Protein AF-A0A0Q5UWC5-F1 (afdb_monomer)

Solvent-accessible surface area (backbone atoms only — not comparable to full-atom values): 9222 Å² total; per-residue (Å²): 134,84,80,59,68,70,63,55,57,60,58,56,59,59,64,73,69,72,76,72,78,78,76,79,85,70,91,69,82,80,78,78,78,76,55,67,72,52,51,56,48,48,53,52,21,48,56,29,43,70,66,72,36,18,55,64,15,23,56,46,43,54,56,46,56,75,76,41,80,76,75,87,36,79,57,42,36,71,61,23,39,34,50,34,17,19,52,76,52,67,58,54,78,66,40,46,60,53,53,51,48,32,21,43,56,18,53,44,78,31,49,85,43,96,60,27,66,63,42,48,50,52,44,44,62,73,43,65,68,51,71,69,57,52,51,52,31,29,49,57,23,56,70,70,52,65,59,68,61,53,53,53,54,52,52,54,68,75,76,108

Radius of gyration: 24.1 Å; Cα contacts (8 Å, |Δi|>4): 138; chains: 1; bounding box: 42×87×41 Å

Structure (mmCIF, N/CA/C/O backbone):
data_AF-A0A0Q5UWC5-F1
#
_entry.id   AF-A0A0Q5UWC5-F1
#
loop_
_atom_site.group_PDB
_atom_site.id
_atom_site.type_symbol
_atom_site.label_atom_id
_atom_site.label_alt_id
_atom_site.label_comp_id
_atom_site.label_asym_id
_atom_site.label_entity_id
_atom_site.label_seq_id
_atom_site.pdbx_PDB_ins_code
_atom_site.Cartn_x
_atom_site.Cartn_y
_atom_site.Cartn_z
_atom_site.occupancy
_atom_site.B_iso_or_equiv
_atom_site.auth_seq_id
_atom_site.auth_comp_id
_atom_site.auth_asym_id
_atom_site.auth_atom_id
_atom_site.pdbx_PDB_model_num
ATOM 1 N N . MET A 1 1 ? 17.518 -68.127 -2.848 1.00 50.03 1 MET A N 1
ATOM 2 C CA . MET A 1 1 ? 17.723 -67.249 -1.676 1.00 50.03 1 MET A CA 1
ATOM 3 C C . MET A 1 1 ? 16.449 -66.430 -1.487 1.00 50.03 1 MET A C 1
ATOM 5 O O . MET A 1 1 ? 16.179 -65.569 -2.312 1.00 50.03 1 MET A O 1
ATOM 9 N N . LYS A 1 2 ? 15.581 -66.785 -0.527 1.00 48.50 2 LYS A N 1
ATOM 10 C CA . LYS A 1 2 ? 14.309 -66.071 -0.305 1.00 48.50 2 LYS A CA 1
ATOM 11 C C . LYS A 1 2 ? 14.614 -64.782 0.461 1.00 48.50 2 LYS A C 1
ATOM 13 O O . LYS A 1 2 ? 14.989 -64.855 1.627 1.00 48.50 2 LYS A O 1
ATOM 18 N N . LEU A 1 3 ? 14.514 -63.624 -0.195 1.00 49.94 3 LEU A N 1
ATOM 19 C CA . LEU A 1 3 ? 14.591 -62.340 0.501 1.00 49.94 3 LEU A CA 1
ATOM 20 C C . LEU A 1 3 ? 13.358 -62.206 1.405 1.00 49.94 3 LEU A C 1
ATOM 22 O O . LEU A 1 3 ? 12.228 -62.163 0.923 1.00 49.94 3 LEU A O 1
ATOM 26 N N . ASN A 1 4 ? 13.584 -62.174 2.718 1.00 55.00 4 ASN A N 1
ATOM 27 C CA . ASN A 1 4 ? 12.540 -61.962 3.714 1.00 55.00 4 ASN A CA 1
ATOM 28 C C . ASN A 1 4 ? 11.977 -60.541 3.580 1.00 55.00 4 ASN A C 1
ATOM 30 O O . ASN A 1 4 ? 12.691 -59.563 3.792 1.00 55.00 4 ASN A O 1
ATOM 34 N N . PHE A 1 5 ? 10.684 -60.440 3.273 1.00 57.38 5 PHE A N 1
ATOM 35 C CA . PHE A 1 5 ? 9.954 -59.181 3.080 1.00 57.38 5 PHE A CA 1
ATOM 36 C C . PHE A 1 5 ? 10.033 -58.251 4.309 1.00 57.38 5 PHE A C 1
ATOM 38 O O . PHE A 1 5 ? 10.056 -57.031 4.175 1.00 57.38 5 PHE A O 1
ATOM 45 N N . GLN A 1 6 ? 10.187 -58.824 5.510 1.00 58.28 6 GLN A N 1
ATOM 46 C CA . GLN A 1 6 ? 10.399 -58.074 6.753 1.00 58.28 6 GLN A CA 1
ATOM 47 C C . GLN A 1 6 ? 11.728 -57.297 6.781 1.00 58.28 6 GLN A C 1
ATOM 49 O O . GLN A 1 6 ? 11.779 -56.210 7.350 1.00 58.28 6 GLN A O 1
ATOM 54 N N . ASN A 1 7 ? 12.777 -57.782 6.110 1.00 52.66 7 ASN A N 1
ATOM 55 C CA . ASN A 1 7 ? 14.075 -57.099 6.075 1.00 52.66 7 ASN A CA 1
ATOM 56 C C . ASN A 1 7 ? 14.097 -55.929 5.078 1.00 52.66 7 ASN A C 1
ATOM 58 O O . ASN A 1 7 ? 14.880 -54.998 5.247 1.00 52.66 7 ASN A O 1
ATOM 62 N N . ILE A 1 8 ? 13.219 -55.945 4.067 1.00 57.69 8 ILE A N 1
ATOM 63 C CA . ILE A 1 8 ? 13.078 -54.846 3.099 1.00 57.69 8 ILE A CA 1
ATOM 64 C C . ILE A 1 8 ? 12.377 -53.650 3.760 1.00 57.69 8 ILE A C 1
ATOM 66 O O . ILE A 1 8 ? 12.806 -52.513 3.567 1.00 57.69 8 ILE A O 1
ATOM 70 N N . LEU A 1 9 ? 11.368 -53.910 4.601 1.00 55.53 9 LEU A N 1
ATOM 71 C CA . LEU A 1 9 ? 10.575 -52.872 5.267 1.00 55.53 9 LEU A CA 1
ATOM 72 C C . LEU A 1 9 ? 11.395 -52.066 6.293 1.00 55.53 9 LEU A C 1
ATOM 74 O O . LEU A 1 9 ? 11.276 -50.845 6.369 1.00 55.53 9 LEU A O 1
ATOM 78 N N . VAL A 1 10 ? 12.293 -52.729 7.033 1.00 57.72 10 VAL A N 1
ATOM 79 C CA . VAL A 1 10 ? 13.186 -52.062 8.002 1.00 57.72 10 VAL A CA 1
ATOM 80 C C . VAL A 1 10 ? 14.222 -51.183 7.293 1.00 57.72 10 VAL A C 1
ATOM 82 O O . VAL A 1 10 ? 14.535 -50.093 7.769 1.00 57.72 10 VAL A O 1
ATOM 85 N N . PHE A 1 11 ? 14.699 -51.596 6.115 1.00 54.38 11 PHE A N 1
ATOM 86 C CA . PHE A 1 11 ? 15.643 -50.798 5.328 1.00 54.38 11 PHE A CA 1
ATOM 87 C C . PHE A 1 11 ? 14.993 -49.551 4.711 1.00 54.38 11 PHE A C 1
ATOM 89 O O . PHE A 1 11 ? 15.656 -48.526 4.559 1.00 54.38 11 PHE A O 1
ATOM 96 N N . THR A 1 12 ? 13.689 -49.594 4.406 1.00 55.94 12 THR A N 1
ATOM 97 C CA . THR A 1 12 ? 12.982 -48.432 3.841 1.00 55.94 12 THR A CA 1
ATOM 98 C C . THR A 1 12 ? 12.732 -47.340 4.886 1.00 55.94 12 THR A C 1
ATOM 100 O O . THR A 1 12 ? 12.791 -46.159 4.552 1.00 55.94 12 THR A O 1
ATOM 103 N N . CYS A 1 13 ? 12.538 -47.697 6.161 1.00 55.66 13 CYS A N 1
ATOM 104 C CA . CYS A 1 13 ? 12.340 -46.718 7.236 1.00 55.66 13 CYS A CA 1
ATOM 105 C C . CYS A 1 13 ? 13.605 -45.919 7.595 1.00 55.66 13 CYS A C 1
ATOM 107 O O . CYS A 1 13 ? 13.486 -44.792 8.063 1.00 55.66 13 CYS A O 1
ATOM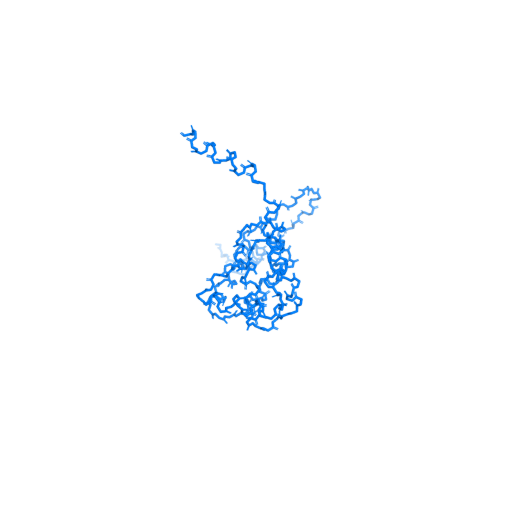 109 N N . ILE A 1 14 ? 14.812 -46.439 7.358 1.00 56.56 14 ILE A N 1
ATOM 110 C CA . ILE A 1 14 ? 16.057 -45.730 7.716 1.00 56.56 14 ILE A CA 1
ATOM 111 C C . ILE A 1 14 ? 16.374 -44.609 6.708 1.00 56.56 14 ILE A C 1
ATOM 113 O O . ILE A 1 14 ? 16.962 -43.591 7.070 1.00 56.56 14 ILE A O 1
ATOM 117 N N . ILE A 1 15 ? 15.914 -44.733 5.459 1.00 56.62 15 ILE A N 1
ATOM 118 C CA . ILE A 1 15 ? 16.201 -43.756 4.396 1.00 56.62 15 ILE A CA 1
ATOM 119 C C . ILE A 1 15 ? 15.346 -42.482 4.543 1.00 56.62 15 ILE A C 1
ATOM 121 O O . ILE A 1 15 ? 15.812 -41.392 4.214 1.00 56.62 15 ILE A O 1
ATOM 125 N N . VAL A 1 16 ? 14.138 -42.568 5.116 1.00 54.53 16 VAL A N 1
ATOM 126 C CA . VAL A 1 16 ? 13.257 -41.394 5.313 1.00 54.53 16 VAL A CA 1
ATOM 127 C C . VAL A 1 16 ? 13.636 -40.502 6.501 1.00 54.53 16 VAL A C 1
ATOM 129 O O . VAL A 1 16 ? 13.234 -39.342 6.525 1.00 54.53 16 VAL A O 1
ATOM 132 N N . PHE A 1 17 ? 14.463 -40.965 7.445 1.00 53.09 17 PHE A N 1
ATOM 133 C CA . PHE A 1 17 ? 14.922 -40.129 8.569 1.00 53.09 17 PHE A CA 1
ATOM 134 C C . PHE A 1 17 ? 16.240 -39.385 8.311 1.00 53.09 17 PHE A C 1
ATOM 136 O O . PHE A 1 17 ? 16.640 -38.555 9.126 1.00 53.09 17 PHE A O 1
ATOM 143 N N . SER A 1 18 ? 16.906 -39.616 7.175 1.00 48.97 18 SER A N 1
ATOM 144 C CA . SER A 1 18 ? 18.234 -39.039 6.920 1.00 48.97 18 SER A CA 1
ATOM 145 C C . SER A 1 18 ? 18.228 -37.692 6.184 1.00 48.97 18 SER A C 1
ATOM 147 O O . SER A 1 18 ? 19.294 -37.196 5.827 1.00 48.97 18 SER A O 1
ATOM 149 N N . CYS A 1 19 ? 17.064 -37.060 5.994 1.00 50.16 19 CYS A N 1
ATOM 150 C CA . CYS A 1 19 ? 16.960 -35.724 5.396 1.00 50.16 19 CYS A CA 1
ATOM 151 C C . CYS A 1 19 ? 16.427 -34.670 6.382 1.00 50.16 19 CYS A C 1
ATOM 153 O O . CYS A 1 19 ? 15.592 -33.839 6.041 1.00 50.16 19 CYS A O 1
ATOM 155 N N . VAL A 1 20 ? 16.929 -34.672 7.620 1.00 54.62 20 VAL A N 1
ATOM 156 C CA . VAL A 1 20 ? 16.903 -33.468 8.463 1.00 54.62 20 VAL A CA 1
ATOM 157 C C . VAL A 1 20 ? 18.223 -32.747 8.226 1.00 54.62 20 VAL A C 1
ATOM 159 O O . VAL A 1 20 ? 19.231 -33.018 8.875 1.00 54.62 20 VAL A O 1
ATOM 162 N N . GLN A 1 21 ? 18.229 -31.864 7.229 1.00 51.44 21 GLN A N 1
ATOM 163 C CA . GLN A 1 21 ? 19.367 -31.005 6.929 1.00 51.44 21 GLN A CA 1
ATOM 164 C C . GLN A 1 21 ? 19.619 -30.104 8.145 1.00 51.44 21 GLN A C 1
ATOM 166 O O . GLN A 1 21 ? 18.885 -29.143 8.391 1.00 51.44 21 GLN A O 1
ATOM 171 N N . LYS A 1 22 ? 20.640 -30.443 8.939 1.00 45.78 22 LYS A N 1
ATOM 172 C CA . LYS A 1 22 ? 21.187 -29.553 9.963 1.00 45.78 22 LYS A CA 1
ATOM 173 C C . LYS A 1 22 ? 21.652 -28.294 9.237 1.00 45.78 22 LYS A C 1
ATOM 175 O O . LYS A 1 22 ? 22.591 -28.342 8.450 1.00 45.78 22 LYS A O 1
ATOM 180 N N . ARG A 1 23 ? 20.939 -27.182 9.431 1.00 45.00 23 ARG A N 1
ATOM 181 C CA . ARG A 1 23 ? 21.415 -25.873 8.985 1.00 45.00 23 ARG A CA 1
ATOM 182 C C . ARG A 1 23 ? 22.550 -25.499 9.915 1.00 45.00 23 ARG A C 1
ATOM 184 O O . ARG A 1 23 ? 22.300 -25.112 11.056 1.00 45.00 23 ARG A O 1
ATOM 191 N N . ASP A 1 24 ? 23.769 -25.663 9.430 1.00 40.03 24 ASP A N 1
ATOM 192 C CA . ASP A 1 24 ? 24.938 -25.110 10.084 1.00 40.03 24 ASP A CA 1
ATOM 193 C C . ASP A 1 24 ? 24.729 -23.600 10.223 1.00 40.03 24 ASP A C 1
ATOM 195 O O . ASP A 1 24 ? 24.639 -22.852 9.246 1.00 40.03 24 ASP A O 1
ATOM 199 N N . LEU A 1 25 ? 24.589 -23.168 11.476 1.00 44.84 25 LEU A N 1
ATOM 200 C CA . LEU A 1 25 ? 24.715 -21.785 11.911 1.00 44.84 25 LEU A CA 1
ATOM 201 C C . LEU A 1 25 ? 26.183 -21.385 11.729 1.00 44.84 25 LEU A C 1
ATOM 203 O O . LEU A 1 25 ? 26.951 -21.302 12.682 1.00 44.84 25 LEU A O 1
ATOM 207 N N . ILE A 1 26 ? 26.579 -21.177 10.475 1.00 43.53 26 ILE A N 1
ATOM 208 C CA . ILE A 1 26 ? 27.817 -20.487 10.137 1.00 43.53 26 ILE A CA 1
ATOM 209 C C . ILE A 1 26 ? 27.524 -18.996 10.285 1.00 43.53 26 ILE A C 1
ATOM 211 O O . ILE A 1 26 ? 26.827 -18.381 9.480 1.00 43.53 26 ILE A O 1
ATOM 215 N N . THR A 1 27 ? 28.052 -18.423 11.354 1.00 56.00 27 THR A N 1
ATOM 216 C CA . THR A 1 27 ? 28.284 -16.993 11.545 1.00 56.00 27 THR A CA 1
ATOM 217 C C . THR A 1 27 ? 29.053 -16.425 10.338 1.00 56.00 27 THR A C 1
ATOM 219 O O . THR A 1 27 ? 30.260 -16.622 10.247 1.00 56.00 27 THR A O 1
ATOM 222 N N . ASN A 1 28 ? 28.372 -15.764 9.383 1.00 44.56 28 ASN A N 1
ATOM 223 C CA . ASN A 1 28 ? 28.986 -15.007 8.271 1.00 44.56 28 ASN A CA 1
ATOM 224 C C . ASN A 1 28 ? 27.987 -14.034 7.568 1.00 44.56 28 ASN A C 1
ATOM 226 O O . ASN A 1 28 ? 26.784 -14.106 7.823 1.00 44.56 28 ASN A O 1
ATOM 230 N N . PRO A 1 29 ? 28.468 -13.051 6.773 1.00 48.59 29 PRO A N 1
ATOM 231 C CA . PRO A 1 29 ? 27.921 -11.696 6.631 1.00 48.59 29 PRO A CA 1
ATOM 232 C C . PRO A 1 29 ? 26.697 -11.619 5.709 1.00 48.59 29 PRO A C 1
ATOM 234 O O . PRO A 1 29 ? 26.647 -12.301 4.697 1.00 48.59 29 PRO A O 1
ATOM 237 N N . LYS A 1 30 ? 25.730 -10.750 6.056 1.00 53.47 30 LYS A N 1
ATOM 238 C CA . LYS A 1 30 ? 24.502 -10.432 5.291 1.00 53.47 30 LYS A CA 1
ATOM 239 C C . LYS A 1 30 ? 23.903 -11.645 4.568 1.00 53.47 30 LYS A C 1
ATOM 241 O O . LYS A 1 30 ? 24.036 -11.787 3.360 1.00 53.47 30 LYS A O 1
ATOM 246 N N . GLN A 1 31 ? 23.198 -12.482 5.323 1.00 57.12 31 GL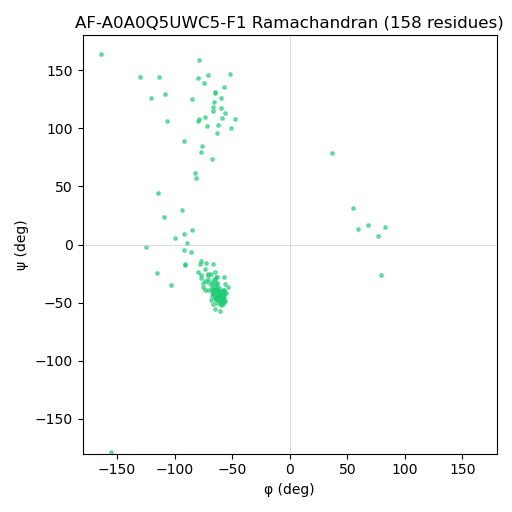N A N 1
ATOM 247 C CA . GLN A 1 31 ? 22.345 -13.534 4.781 1.00 57.12 31 GLN A CA 1
ATOM 248 C C . GLN A 1 31 ? 21.456 -12.959 3.663 1.00 57.12 31 GLN A C 1
ATOM 250 O O . GLN A 1 31 ? 20.549 -12.171 3.937 1.00 57.12 31 GLN A O 1
ATOM 255 N N . GL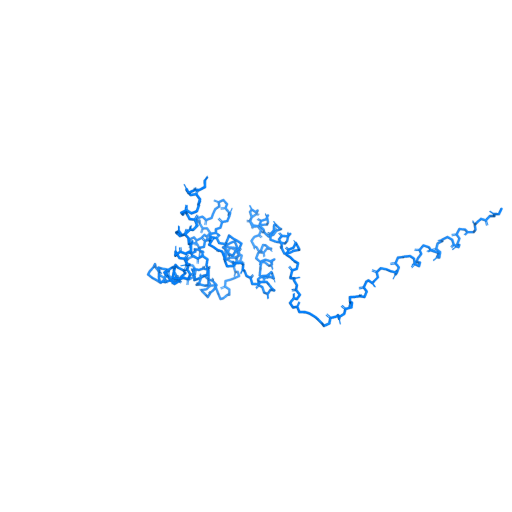U A 1 32 ? 21.745 -13.310 2.408 1.00 64.56 32 GLU A N 1
ATOM 256 C CA . GLU A 1 32 ? 20.913 -12.921 1.272 1.00 64.56 32 GLU A CA 1
ATOM 257 C C . GLU A 1 32 ? 19.509 -13.493 1.494 1.00 64.56 32 GLU A C 1
ATOM 259 O O . GLU A 1 32 ? 19.313 -14.705 1.634 1.00 64.56 32 GLU A O 1
ATOM 264 N N . LEU A 1 33 ? 18.519 -12.608 1.618 1.00 68.19 33 LEU A N 1
ATOM 265 C CA . LEU A 1 33 ? 17.131 -13.014 1.784 1.00 68.19 33 LEU A CA 1
ATOM 266 C C . LEU A 1 33 ? 16.678 -13.718 0.502 1.00 68.19 33 LEU A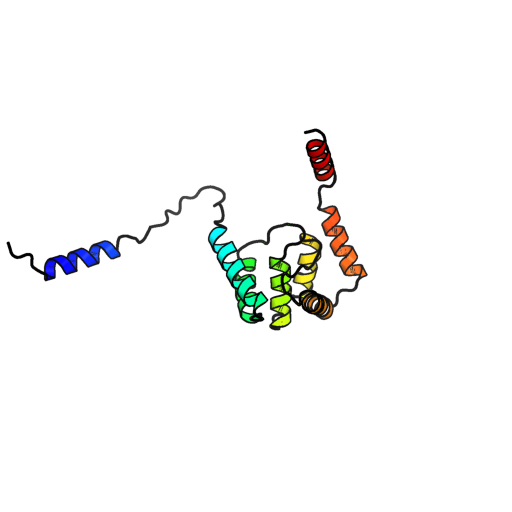 C 1
ATOM 268 O O . LEU A 1 33 ? 16.717 -13.140 -0.579 1.00 68.19 33 LEU A O 1
ATOM 272 N N . ASN A 1 34 ? 16.212 -14.962 0.618 1.00 76.00 34 ASN A N 1
ATOM 273 C CA . ASN A 1 34 ? 15.572 -15.639 -0.503 1.00 76.00 34 ASN A CA 1
ATOM 274 C C . ASN A 1 34 ? 14.173 -15.041 -0.723 1.00 76.00 34 ASN A C 1
ATOM 276 O O . ASN A 1 34 ? 13.265 -15.266 0.082 1.00 76.00 34 ASN A O 1
ATOM 280 N N . TYR A 1 35 ? 14.007 -14.298 -1.819 1.00 82.38 35 TYR A N 1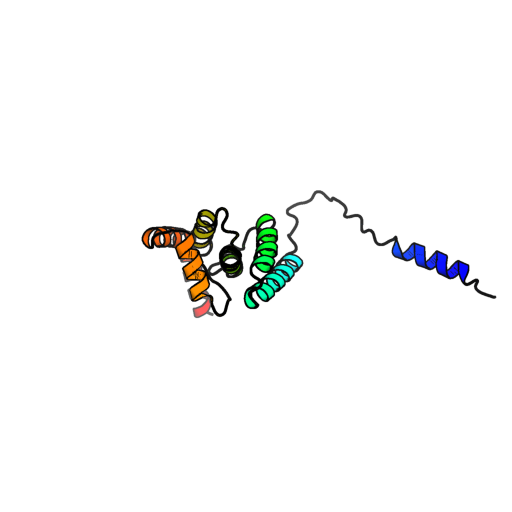
ATOM 281 C CA . TYR A 1 35 ? 12.744 -13.657 -2.192 1.00 82.38 35 TYR A CA 1
ATOM 282 C C . TYR A 1 35 ? 11.794 -14.566 -2.990 1.00 82.38 35 TYR A C 1
ATOM 284 O O . TYR A 1 35 ? 10.644 -14.191 -3.197 1.00 82.38 35 TYR A O 1
ATOM 292 N N . ILE A 1 36 ? 12.197 -15.777 -3.395 1.00 88.06 36 ILE A N 1
ATOM 293 C CA . ILE A 1 36 ? 11.298 -16.694 -4.122 1.00 88.06 36 ILE A CA 1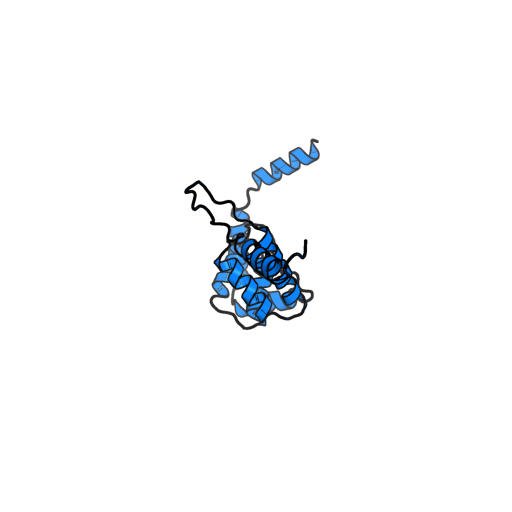
ATOM 294 C C . ILE A 1 36 ? 10.056 -17.036 -3.275 1.00 88.06 36 ILE A C 1
ATOM 296 O O . ILE A 1 36 ? 8.940 -16.825 -3.750 1.00 88.06 36 ILE A O 1
ATOM 300 N N . PRO A 1 37 ? 10.184 -17.476 -2.003 1.00 89.12 37 PRO A N 1
ATOM 301 C CA . PRO A 1 37 ? 9.016 -17.725 -1.158 1.00 89.12 37 PRO A CA 1
ATOM 302 C C . PRO A 1 37 ? 8.195 -16.464 -0.874 1.00 89.12 37 PRO A C 1
ATOM 304 O O . PRO A 1 37 ? 6.994 -16.567 -0.638 1.00 89.12 37 PRO A O 1
ATOM 307 N N . TYR A 1 38 ? 8.835 -15.289 -0.882 1.00 90.69 38 TYR A N 1
ATOM 308 C CA . TYR A 1 38 ? 8.149 -14.008 -0.723 1.00 90.69 38 TYR A CA 1
ATOM 309 C C . TYR A 1 38 ? 7.210 -13.760 -1.904 1.00 90.69 38 TYR A C 1
ATOM 311 O O . TYR A 1 38 ? 6.008 -13.615 -1.698 1.00 90.69 38 TYR A O 1
ATOM 319 N N . TYR A 1 39 ? 7.723 -13.803 -3.136 1.00 93.44 39 TYR A N 1
ATOM 320 C CA . TYR A 1 39 ? 6.908 -13.520 -4.317 1.00 93.44 39 TYR A CA 1
ATOM 321 C C . TYR A 1 39 ? 5.838 -14.581 -4.569 1.00 93.44 39 TYR A C 1
ATOM 323 O O . TYR A 1 39 ? 4.738 -14.233 -4.980 1.00 93.44 39 TYR A O 1
ATOM 331 N N . LEU A 1 40 ? 6.087 -15.851 -4.228 1.00 95.75 40 LEU A N 1
ATOM 332 C CA . LEU A 1 40 ? 5.035 -16.876 -4.260 1.00 95.75 40 LEU A CA 1
ATOM 333 C C . LEU A 1 40 ? 3.847 -16.514 -3.355 1.00 95.75 40 LEU A C 1
ATOM 335 O O . LEU A 1 40 ? 2.697 -16.718 -3.738 1.00 95.75 40 LEU A O 1
ATOM 339 N N . LYS A 1 41 ? 4.110 -15.949 -2.171 1.00 97.19 41 LYS A N 1
ATOM 340 C CA . LYS A 1 41 ? 3.057 -15.493 -1.256 1.00 97.19 41 LYS A CA 1
ATOM 341 C C . LYS A 1 41 ? 2.404 -14.187 -1.693 1.00 97.19 41 LYS A C 1
ATOM 343 O O . LYS A 1 41 ? 1.205 -14.038 -1.482 1.00 97.19 41 LYS A O 1
ATOM 348 N N . VAL A 1 42 ? 3.148 -13.283 -2.328 1.00 96.31 42 VAL A N 1
ATOM 349 C CA . VAL A 1 42 ? 2.565 -12.098 -2.975 1.00 96.31 42 VAL A CA 1
ATOM 350 C C . VAL A 1 42 ? 1.567 -12.522 -4.054 1.00 96.31 42 VAL A C 1
ATOM 352 O O . VAL A 1 42 ? 0.423 -12.090 -3.999 1.00 96.31 42 VAL A O 1
ATOM 355 N N . TYR A 1 43 ? 1.928 -13.448 -4.949 1.00 97.25 43 TYR A N 1
ATOM 356 C CA . TYR A 1 43 ? 1.010 -13.932 -5.990 1.00 97.25 43 TYR A CA 1
ATOM 357 C C . TYR A 1 43 ? -0.244 -14.612 -5.427 1.00 97.25 43 TYR A C 1
ATOM 359 O O . TYR A 1 43 ? -1.340 -14.443 -5.967 1.00 97.25 43 TYR A O 1
ATOM 367 N N . GLU A 1 44 ? -0.106 -15.366 -4.332 1.00 98.25 44 GLU A N 1
ATOM 368 C CA . GLU A 1 44 ? -1.252 -15.926 -3.607 1.00 98.25 44 GLU A CA 1
ATOM 369 C C . GLU A 1 44 ? -2.168 -14.808 -3.087 1.00 98.25 44 GLU A C 1
ATOM 371 O O . GLU A 1 44 ? -3.378 -14.844 -3.313 1.00 98.25 44 GLU A O 1
ATOM 376 N N . ALA A 1 45 ? -1.599 -13.788 -2.437 1.00 98.31 45 ALA A N 1
ATOM 377 C CA . ALA A 1 45 ? -2.354 -12.654 -1.917 1.00 98.31 45 ALA A CA 1
ATOM 378 C C . ALA A 1 45 ? -3.018 -11.816 -3.016 1.00 98.31 45 ALA A C 1
ATOM 380 O O . ALA A 1 45 ? -4.150 -11.375 -2.821 1.00 98.31 45 ALA A O 1
ATOM 381 N N . ASP A 1 46 ? -2.353 -11.618 -4.153 1.00 97.69 46 ASP A N 1
ATOM 382 C CA . ASP A 1 46 ? -2.901 -10.896 -5.302 1.00 97.69 46 ASP A CA 1
ATOM 383 C C . ASP A 1 46 ? -4.064 -11.665 -5.928 1.00 97.69 46 ASP A C 1
ATOM 385 O O . ASP A 1 46 ? -5.106 -11.083 -6.213 1.00 97.69 46 ASP A O 1
ATOM 389 N N . SER A 1 47 ? -3.945 -12.987 -6.068 1.00 98.12 47 SER A N 1
ATOM 390 C CA . SER A 1 47 ? -5.041 -13.827 -6.576 1.00 98.12 47 SER A CA 1
ATOM 391 C C . SER A 1 47 ? -6.279 -13.741 -5.677 1.00 98.12 47 SER A C 1
ATOM 393 O O . SER A 1 47 ? -7.406 -13.639 -6.158 1.00 98.12 47 SER A O 1
ATOM 395 N N . LEU A 1 48 ? -6.071 -13.742 -4.358 1.00 98.69 48 LEU A N 1
ATOM 396 C CA . LEU A 1 48 ? -7.137 -13.559 -3.370 1.00 98.69 48 LEU A CA 1
ATOM 397 C C . LEU A 1 48 ? -7.722 -12.146 -3.412 1.00 98.69 48 LEU A C 1
ATOM 399 O O . LEU A 1 48 ? -8.932 -11.981 -3.316 1.00 98.69 48 LEU A O 1
ATOM 403 N N . TYR A 1 49 ? -6.872 -11.133 -3.576 1.00 98.44 49 TYR A N 1
ATOM 404 C CA . TYR A 1 49 ? -7.287 -9.740 -3.682 1.00 98.44 49 TYR A CA 1
ATOM 405 C C . TYR A 1 49 ? -8.178 -9.511 -4.904 1.00 98.44 49 TYR A C 1
ATOM 407 O O . TYR A 1 49 ? -9.239 -8.919 -4.771 1.00 98.44 49 TYR A O 1
ATOM 415 N N . LEU A 1 50 ? -7.780 -10.046 -6.064 1.00 98.25 50 LEU A N 1
ATOM 416 C CA . LEU A 1 50 ? -8.520 -9.978 -7.330 1.00 98.25 50 LEU A CA 1
ATOM 417 C C . LEU A 1 50 ? -9.849 -10.746 -7.318 1.00 98.25 50 LEU A C 1
ATOM 419 O O . LEU A 1 50 ? -10.674 -10.548 -8.204 1.00 98.25 50 LEU A O 1
ATOM 423 N N . THR A 1 51 ? -10.040 -11.645 -6.352 1.00 98.12 51 THR A N 1
ATOM 424 C CA . THR A 1 51 ? -11.262 -12.445 -6.177 1.00 98.12 51 THR A CA 1
ATOM 425 C C . THR A 1 51 ? -12.059 -12.011 -4.944 1.00 98.12 51 THR A C 1
ATOM 427 O O . THR A 1 51 ? -12.819 -12.799 -4.385 1.00 98.12 51 THR A O 1
ATOM 430 N N . ASP A 1 52 ? -11.865 -10.763 -4.501 1.00 98.31 52 ASP A N 1
ATOM 431 C CA . ASP A 1 52 ? -12.542 -10.126 -3.364 1.00 98.31 52 ASP A CA 1
ATOM 432 C C . ASP A 1 52 ? -12.352 -10.831 -2.004 1.00 98.31 52 ASP A C 1
ATOM 434 O O . ASP A 1 52 ? -13.003 -10.497 -1.009 1.00 98.31 52 ASP A O 1
ATOM 438 N N . ASN A 1 53 ? -11.405 -11.769 -1.892 1.00 98.56 53 ASN A N 1
ATOM 439 C CA . ASN A 1 53 ? -11.029 -12.389 -0.624 1.00 98.56 53 ASN A CA 1
ATOM 440 C C . ASN A 1 53 ? -10.039 -11.497 0.145 1.00 98.56 53 ASN A C 1
ATOM 442 O O . ASN A 1 53 ? -8.888 -11.854 0.429 1.00 98.56 53 ASN A O 1
ATOM 446 N N . TYR A 1 54 ? -10.512 -10.296 0.479 1.00 98.62 54 TYR A N 1
ATOM 447 C CA . TYR A 1 54 ? -9.714 -9.225 1.070 1.00 98.62 54 TYR A CA 1
ATOM 448 C C . TYR A 1 54 ? -9.113 -9.604 2.419 1.00 98.62 54 TYR A C 1
ATOM 450 O O . TYR A 1 54 ? -7.954 -9.292 2.675 1.00 98.62 54 TYR A O 1
ATOM 458 N N . GLN A 1 55 ? -9.861 -10.316 3.267 1.00 98.75 55 GLN A N 1
ATOM 459 C CA . GLN A 1 55 ? -9.370 -10.724 4.584 1.00 98.75 55 GLN A CA 1
ATOM 460 C C . GLN A 1 55 ? -8.149 -11.639 4.459 1.00 98.75 55 GLN A C 1
ATOM 462 O O . GLN A 1 55 ? -7.135 -11.412 5.120 1.00 98.75 55 GLN A O 1
ATOM 467 N N . ARG A 1 56 ? -8.212 -12.648 3.581 1.00 98.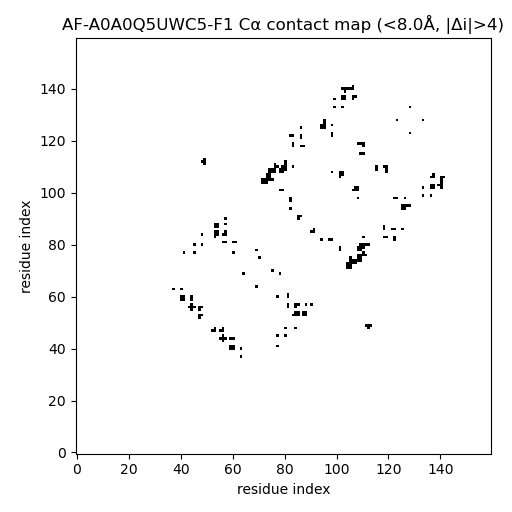75 56 ARG A N 1
ATOM 468 C CA . ARG A 1 56 ? -7.099 -13.584 3.421 1.00 98.75 56 ARG A CA 1
ATOM 469 C C . ARG A 1 56 ? -5.903 -12.933 2.737 1.00 98.75 56 ARG A C 1
ATOM 471 O O . ARG A 1 56 ? -4.769 -13.174 3.146 1.00 98.75 56 ARG A O 1
ATOM 478 N N . SER A 1 57 ? -6.156 -12.092 1.733 1.00 98.69 57 SER A N 1
ATOM 479 C CA . SER A 1 57 ? -5.116 -11.281 1.097 1.00 98.69 57 SER A CA 1
ATOM 480 C C . SER A 1 57 ? -4.402 -10.393 2.127 1.00 98.69 57 SER A C 1
ATOM 482 O O . SER A 1 57 ? -3.173 -10.429 2.231 1.00 98.69 57 SER A O 1
ATOM 484 N N . TYR A 1 58 ? -5.169 -9.688 2.971 1.00 98.69 58 TYR A N 1
ATOM 485 C CA . TYR A 1 58 ? -4.640 -8.850 4.045 1.00 98.69 58 TYR A CA 1
ATOM 486 C C . TYR A 1 58 ? -3.748 -9.648 4.999 1.00 98.69 58 TYR A C 1
ATOM 488 O O . TYR A 1 58 ? -2.630 -9.225 5.272 1.00 98.69 58 TYR A O 1
ATOM 496 N N . GLU A 1 59 ? -4.197 -10.808 5.484 1.00 98.69 59 GLU A N 1
ATOM 497 C CA . GLU A 1 59 ? -3.423 -11.635 6.419 1.00 98.69 59 GLU A CA 1
ATOM 498 C C . GLU A 1 59 ? -2.057 -12.048 5.860 1.00 98.69 59 GLU A C 1
ATOM 500 O O . GLU A 1 59 ? -1.051 -12.010 6.577 1.00 98.69 59 GLU A O 1
ATOM 505 N N . ILE A 1 60 ? -2.011 -12.431 4.580 1.00 98.50 60 ILE A N 1
ATOM 506 C CA . ILE A 1 60 ? -0.766 -12.821 3.913 1.00 98.50 60 ILE A CA 1
ATOM 507 C C . ILE A 1 60 ? 0.157 -11.608 3.783 1.00 98.50 60 ILE A C 1
ATOM 509 O O . ILE A 1 60 ? 1.312 -11.677 4.207 1.00 98.50 60 ILE A O 1
ATOM 513 N N . LEU A 1 61 ? -0.343 -10.489 3.252 1.00 97.81 61 LEU A N 1
ATOM 514 C CA . LEU A 1 61 ? 0.457 -9.278 3.046 1.00 97.81 61 LEU A CA 1
A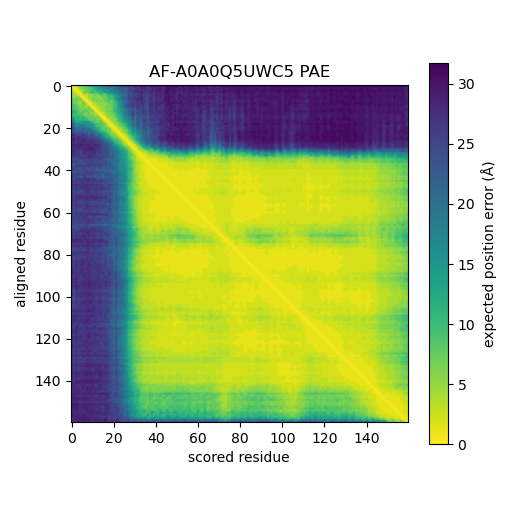TOM 515 C C . LEU A 1 61 ? 0.938 -8.669 4.370 1.00 97.81 61 LEU A C 1
ATOM 517 O O . LEU A 1 61 ? 2.098 -8.279 4.482 1.00 97.81 61 LEU A O 1
ATOM 521 N N . ASP A 1 62 ? 0.098 -8.654 5.406 1.00 97.62 62 ASP A N 1
ATOM 522 C CA . ASP A 1 62 ? 0.461 -8.177 6.743 1.00 97.62 62 ASP A CA 1
ATOM 523 C C . ASP A 1 62 ? 1.574 -9.038 7.359 1.00 97.62 62 ASP A C 1
ATOM 525 O O . ASP A 1 62 ? 2.530 -8.516 7.938 1.00 97.62 62 ASP A O 1
ATOM 529 N N . SER A 1 63 ? 1.496 -10.363 7.186 1.00 96.62 63 SER A N 1
ATOM 530 C CA . SER A 1 63 ? 2.552 -11.288 7.607 1.00 96.62 63 SER A CA 1
ATOM 531 C C . SER A 1 63 ? 3.862 -11.042 6.852 1.00 96.62 63 SER A C 1
ATOM 533 O O . SER A 1 63 ? 4.931 -10.991 7.470 1.00 96.62 63 SER A O 1
ATOM 535 N N . LEU A 1 64 ? 3.789 -10.838 5.533 1.00 95.25 64 LEU A N 1
ATOM 536 C CA . LEU A 1 64 ? 4.956 -10.548 4.703 1.00 95.25 64 LEU A CA 1
ATOM 537 C C . LEU A 1 64 ? 5.611 -9.225 5.101 1.00 95.25 64 LEU A C 1
ATOM 539 O O . LEU A 1 64 ? 6.809 -9.217 5.370 1.00 95.25 64 LEU A O 1
ATOM 543 N N . PHE A 1 65 ? 4.857 -8.132 5.223 1.00 94.44 65 PHE A N 1
ATOM 544 C CA . PHE A 1 65 ? 5.421 -6.809 5.518 1.00 94.44 65 PHE A CA 1
ATOM 545 C C . PHE A 1 65 ? 5.919 -6.634 6.956 1.00 94.44 65 PHE A C 1
ATOM 547 O O . PHE A 1 65 ? 6.726 -5.746 7.225 1.00 94.44 65 PHE A O 1
ATOM 554 N N . LYS A 1 66 ? 5.529 -7.518 7.880 1.00 92.81 66 LYS A N 1
ATOM 555 C CA . LYS A 1 66 ? 6.178 -7.632 9.198 1.00 92.81 66 LYS A CA 1
ATOM 556 C C . LYS A 1 66 ? 7.578 -8.240 9.126 1.00 92.81 66 LYS A C 1
ATOM 558 O O . LYS A 1 66 ? 8.392 -7.990 10.011 1.00 92.81 66 LYS A O 1
ATOM 563 N N . LYS A 1 67 ? 7.853 -9.060 8.109 1.00 90.56 67 LYS A N 1
ATOM 564 C CA . LYS A 1 67 ? 9.121 -9.788 7.952 1.00 90.56 67 LYS A CA 1
ATOM 565 C C . LYS A 1 67 ? 10.044 -9.155 6.914 1.00 90.56 67 LYS A C 1
ATOM 567 O O . LYS A 1 67 ? 11.261 -9.188 7.075 1.00 90.56 67 LYS A O 1
ATOM 572 N N . PHE A 1 68 ? 9.472 -8.604 5.854 1.00 89.38 68 PHE A N 1
ATOM 573 C CA . PHE A 1 68 ? 10.181 -8.055 4.713 1.00 89.38 68 PHE A CA 1
ATOM 574 C C . PHE A 1 68 ? 9.823 -6.586 4.565 1.00 89.38 68 PHE A C 1
ATOM 576 O O . PHE A 1 68 ? 8.652 -6.224 4.470 1.00 89.38 68 PHE A O 1
ATOM 583 N N . LYS A 1 69 ? 10.846 -5.732 4.517 1.00 87.62 69 LYS A N 1
ATOM 584 C CA . LYS A 1 69 ? 10.637 -4.332 4.166 1.00 87.62 69 LYS A CA 1
ATOM 585 C C . LYS A 1 69 ? 10.137 -4.268 2.711 1.00 87.62 69 LYS A C 1
ATOM 587 O O . LYS A 1 69 ? 10.776 -4.896 1.863 1.00 87.62 69 LYS A O 1
ATOM 592 N N . PRO A 1 70 ? 9.055 -3.524 2.416 1.00 88.12 70 PRO A N 1
ATOM 593 C CA . PRO A 1 70 ? 8.623 -3.281 1.044 1.00 88.12 70 PRO A CA 1
ATOM 594 C C . PRO A 1 70 ? 9.766 -2.744 0.179 1.00 88.12 70 PRO A C 1
ATOM 596 O O . PRO A 1 70 ? 10.624 -1.994 0.666 1.00 88.12 70 PRO A O 1
ATOM 599 N N . LEU A 1 71 ? 9.770 -3.111 -1.101 1.00 85.12 71 LEU A N 1
ATOM 600 C CA . LEU A 1 71 ? 10.727 -2.554 -2.046 1.00 85.12 71 LEU A CA 1
ATOM 601 C C . LEU A 1 71 ? 10.476 -1.058 -2.209 1.00 85.12 71 LEU A C 1
ATOM 603 O O . LEU A 1 71 ? 9.349 -0.630 -2.436 1.00 85.12 71 LEU A O 1
ATOM 607 N N . ASN A 1 72 ? 11.541 -0.265 -2.098 1.00 82.81 72 ASN A N 1
ATOM 608 C CA . ASN A 1 72 ? 11.472 1.170 -2.339 1.00 82.81 72 ASN A CA 1
ATOM 609 C C . ASN A 1 72 ? 11.424 1.429 -3.849 1.00 82.81 72 ASN A C 1
ATOM 611 O O . ASN A 1 72 ? 12.455 1.694 -4.468 1.00 82.81 72 ASN A O 1
ATOM 615 N N . MET A 1 73 ? 10.241 1.273 -4.434 1.00 86.44 73 MET A N 1
ATOM 616 C CA . MET A 1 73 ? 9.994 1.512 -5.848 1.00 86.44 73 MET A CA 1
ATOM 617 C C . MET A 1 73 ? 8.777 2.408 -6.045 1.00 86.44 73 MET A C 1
ATOM 619 O O . MET A 1 73 ? 7.800 2.335 -5.299 1.00 86.44 73 MET A O 1
ATOM 623 N N . GLU A 1 74 ? 8.852 3.260 -7.064 1.00 87.19 74 GLU A N 1
ATOM 624 C CA . GLU A 1 74 ? 7.716 4.068 -7.491 1.00 87.19 74 GLU A CA 1
ATOM 625 C C . GLU A 1 74 ? 6.551 3.146 -7.831 1.00 87.19 74 GLU A C 1
ATOM 627 O O . GLU A 1 74 ? 6.739 2.135 -8.516 1.00 87.19 74 GLU A O 1
ATOM 632 N N . ASN A 1 75 ? 5.337 3.476 -7.394 1.00 86.00 75 ASN A N 1
ATOM 633 C CA . ASN A 1 75 ? 4.207 2.724 -7.916 1.00 86.00 75 ASN A CA 1
ATOM 634 C C . ASN A 1 75 ? 3.935 1.393 -7.209 1.00 86.00 75 ASN A C 1
ATOM 636 O O . ASN A 1 75 ? 3.239 0.586 -7.822 1.00 86.00 75 ASN A O 1
ATOM 640 N N . TYR A 1 76 ? 4.503 1.125 -6.021 1.00 93.25 76 TYR A N 1
ATOM 641 C CA . TYR A 1 76 ? 4.554 -0.232 -5.457 1.00 93.25 76 TYR A CA 1
ATOM 642 C C . TYR A 1 76 ? 3.164 -0.821 -5.157 1.00 93.25 76 TYR A C 1
ATOM 644 O O . TYR A 1 76 ? 2.558 -0.566 -4.111 1.00 93.25 76 TYR A O 1
ATOM 652 N N . SER A 1 77 ? 2.654 -1.613 -6.103 1.00 93.94 77 SER A N 1
ATOM 653 C CA . SER A 1 77 ? 1.281 -2.124 -6.124 1.00 93.94 77 SER A CA 1
ATOM 654 C C . SER A 1 77 ? 0.962 -3.041 -4.956 1.00 93.94 77 SER A C 1
ATOM 656 O O . SER A 1 77 ? -0.145 -3.010 -4.439 1.00 93.94 77 SER A O 1
ATOM 658 N N . GLU A 1 78 ? 1.928 -3.819 -4.487 1.00 95.62 78 GLU A N 1
ATOM 659 C CA . GLU A 1 78 ? 1.746 -4.788 -3.413 1.00 95.62 78 GLU A CA 1
ATOM 660 C C . GLU A 1 78 ? 1.393 -4.087 -2.099 1.00 95.62 78 GLU A C 1
ATOM 662 O O . GLU A 1 78 ? 0.572 -4.573 -1.318 1.00 95.62 78 GLU A O 1
ATOM 667 N N . TYR A 1 79 ? 1.972 -2.906 -1.863 1.00 97.38 79 TYR A N 1
ATOM 668 C CA . TYR A 1 79 ? 1.629 -2.111 -0.691 1.00 97.38 79 TYR A CA 1
ATOM 669 C C . TYR A 1 79 ? 0.265 -1.431 -0.841 1.00 97.38 79 TYR A C 1
ATOM 671 O O . TYR A 1 79 ? -0.497 -1.370 0.124 1.00 97.38 79 TYR A O 1
ATOM 679 N N . GLY A 1 80 ? -0.095 -0.971 -2.041 1.00 97.44 80 GLY A N 1
ATOM 680 C CA . GLY A 1 80 ? -1.437 -0.440 -2.280 1.00 97.44 80 GLY A CA 1
ATOM 681 C C . GLY A 1 80 ? -2.530 -1.516 -2.202 1.00 97.44 80 GLY A C 1
ATOM 682 O O . GLY A 1 80 ? -3.569 -1.269 -1.592 1.00 97.44 80 GLY A O 1
ATOM 683 N N . ASN A 1 81 ? -2.272 -2.733 -2.689 1.00 98.25 81 ASN A N 1
ATOM 684 C CA . ASN A 1 81 ? -3.135 -3.903 -2.499 1.00 98.25 81 ASN A CA 1
ATOM 685 C C . ASN A 1 81 ? -3.290 -4.231 -1.011 1.00 98.25 81 ASN A C 1
ATOM 687 O O . ASN A 1 81 ? -4.400 -4.488 -0.561 1.00 98.25 81 ASN A O 1
ATOM 691 N N . TYR A 1 82 ? -2.215 -4.142 -0.221 1.00 98.44 82 TYR A N 1
ATOM 692 C CA . TYR A 1 82 ? -2.281 -4.305 1.234 1.00 98.44 82 TYR A CA 1
ATOM 693 C C . TYR A 1 82 ? -3.178 -3.267 1.912 1.00 98.44 82 TYR A C 1
ATOM 695 O O . TYR A 1 82 ? -4.007 -3.636 2.744 1.00 98.44 82 TYR A O 1
ATOM 703 N N . LEU A 1 83 ? -3.050 -1.986 1.553 1.00 98.56 83 LEU A N 1
ATOM 704 C CA . LEU A 1 83 ? -3.924 -0.928 2.071 1.00 98.56 83 LEU A CA 1
ATOM 705 C C . LEU A 1 83 ? -5.385 -1.160 1.672 1.00 98.56 83 LEU A C 1
ATOM 707 O O . LEU A 1 83 ? -6.277 -1.049 2.514 1.00 98.56 83 LEU A O 1
ATOM 711 N N . GLY A 1 84 ? -5.618 -1.516 0.408 1.00 98.50 84 GLY A N 1
ATOM 712 C CA . GLY A 1 84 ? -6.939 -1.847 -0.111 1.00 98.50 84 GLY A CA 1
ATOM 713 C C . GLY A 1 84 ? -7.555 -3.035 0.623 1.00 98.50 84 GLY A C 1
ATOM 714 O O . GLY A 1 84 ? -8.651 -2.920 1.159 1.00 98.50 84 GLY A O 1
ATOM 715 N N . ALA A 1 85 ? -6.831 -4.149 0.726 1.00 98.69 85 ALA A N 1
ATOM 716 C CA . ALA A 1 85 ? -7.266 -5.346 1.438 1.00 98.69 85 ALA A CA 1
ATOM 717 C C . ALA A 1 85 ? -7.578 -5.041 2.909 1.00 98.69 85 ALA A C 1
ATOM 719 O O . ALA A 1 85 ? -8.638 -5.423 3.395 1.00 98.69 85 ALA A O 1
ATOM 720 N N . ALA A 1 86 ? -6.711 -4.280 3.590 1.00 98.69 86 ALA A N 1
ATOM 721 C CA . ALA A 1 86 ? -6.924 -3.861 4.973 1.00 98.69 86 ALA A CA 1
ATOM 722 C C . ALA A 1 86 ? -8.230 -3.076 5.147 1.00 98.69 86 ALA A C 1
ATOM 724 O O . ALA A 1 86 ? -8.988 -3.327 6.080 1.00 98.69 86 ALA A O 1
ATOM 725 N N . VAL A 1 87 ? -8.509 -2.128 4.252 1.00 98.56 87 VAL A N 1
ATOM 726 C CA . VAL A 1 87 ? -9.731 -1.319 4.296 1.00 98.56 87 VAL A CA 1
ATOM 727 C C . VAL A 1 87 ? -10.968 -2.150 3.988 1.00 98.56 87 VAL A C 1
ATOM 729 O O . VAL A 1 87 ? -11.943 -2.090 4.738 1.00 98.56 87 VAL A O 1
ATOM 732 N N . MET A 1 88 ? -10.925 -2.945 2.922 1.00 98.50 88 MET A N 1
ATOM 733 C CA . MET A 1 88 ? -12.071 -3.729 2.467 1.00 98.50 88 MET A CA 1
ATOM 734 C C . MET A 1 88 ? -12.433 -4.857 3.438 1.00 98.50 88 MET A C 1
ATOM 736 O O . MET A 1 88 ? -13.594 -5.247 3.513 1.00 98.50 88 MET A O 1
ATOM 740 N N . SER A 1 89 ? -11.475 -5.335 4.232 1.00 98.56 89 SER A N 1
ATOM 741 C CA . SER A 1 89 ? -11.705 -6.341 5.269 1.00 98.56 89 SER A CA 1
ATOM 742 C C . SER A 1 89 ? -11.839 -5.762 6.689 1.00 98.56 89 SER A C 1
ATOM 744 O O . SER A 1 89 ? -11.886 -6.519 7.654 1.00 98.56 89 SER A O 1
ATOM 746 N N . GLY A 1 90 ? -11.853 -4.434 6.856 1.00 98.44 90 GLY A N 1
ATOM 747 C CA . GLY A 1 90 ? -12.020 -3.777 8.161 1.00 98.44 90 GLY A CA 1
ATOM 748 C C . GLY A 1 90 ? -10.786 -3.770 9.081 1.00 98.44 90 GLY A C 1
ATOM 749 O O . GLY A 1 90 ? -10.869 -3.298 10.215 1.00 98.44 90 GLY A O 1
ATOM 750 N N . ASN A 1 91 ? -9.617 -4.213 8.615 1.00 98.44 91 ASN A N 1
ATOM 751 C CA . ASN A 1 91 ? -8.355 -4.204 9.365 1.00 98.44 91 ASN A CA 1
ATOM 752 C C . ASN A 1 91 ? -7.654 -2.831 9.339 1.00 98.44 91 ASN A C 1
ATOM 754 O O . ASN A 1 91 ? -6.490 -2.689 8.963 1.00 98.44 91 ASN A O 1
ATOM 758 N N . ILE A 1 92 ? -8.352 -1.790 9.792 1.00 98.00 92 ILE A N 1
ATOM 759 C CA . ILE A 1 92 ? -7.937 -0.381 9.654 1.00 98.00 92 ILE A CA 1
ATOM 760 C C . ILE A 1 92 ? -6.984 0.125 10.752 1.00 98.00 92 ILE A C 1
ATOM 762 O O . ILE A 1 92 ? -6.742 1.327 10.879 1.00 98.00 92 ILE A O 1
ATOM 766 N N . LYS A 1 93 ? -6.414 -0.771 11.565 1.00 97.38 93 LYS A N 1
ATOM 767 C CA . LYS A 1 93 ? -5.473 -0.382 12.625 1.00 97.38 93 LYS A CA 1
ATOM 768 C C . LYS A 1 93 ? -4.254 0.327 12.025 1.00 97.38 93 LYS A C 1
ATOM 770 O O . LYS A 1 93 ? -3.565 -0.236 11.166 1.00 97.38 93 LYS A O 1
ATOM 775 N N . ASN A 1 94 ? -3.970 1.526 12.536 1.00 96.81 94 ASN A N 1
ATOM 776 C CA . ASN A 1 94 ? -2.884 2.408 12.098 1.00 96.81 94 ASN A CA 1
ATOM 777 C C . ASN A 1 94 ? -2.926 2.716 10.586 1.00 96.81 94 ASN A C 1
ATOM 779 O O . ASN A 1 94 ? -1.886 2.823 9.932 1.00 96.81 94 ASN A O 1
ATOM 783 N N . LEU A 1 95 ? -4.127 2.764 9.990 1.00 97.81 95 LEU A N 1
ATOM 784 C CA . LEU A 1 95 ? -4.276 2.988 8.551 1.00 97.81 95 LEU A CA 1
ATOM 785 C C . LEU A 1 95 ? -3.686 4.334 8.132 1.00 97.81 95 LEU A C 1
ATOM 787 O O . LEU A 1 95 ? -3.016 4.405 7.108 1.00 97.81 95 LEU A O 1
ATOM 791 N N . LYS A 1 96 ? -3.892 5.386 8.929 1.00 97.88 96 LYS A N 1
ATOM 792 C CA . LYS A 1 96 ? -3.397 6.731 8.626 1.00 97.88 96 LYS A CA 1
ATOM 793 C C . LYS A 1 96 ? -1.873 6.749 8.485 1.00 97.88 96 LYS A C 1
ATOM 795 O O . LYS A 1 96 ? -1.339 7.306 7.529 1.00 97.88 96 LYS A O 1
ATOM 800 N N . GLU A 1 97 ? -1.163 6.072 9.381 1.00 97.88 97 GLU A N 1
ATOM 801 C CA . GLU A 1 97 ? 0.294 5.950 9.339 1.00 97.88 97 GLU A CA 1
ATOM 802 C C . GLU A 1 97 ? 0.755 5.134 8.127 1.00 97.88 97 GLU A C 1
ATOM 804 O O . GLU A 1 97 ? 1.704 5.528 7.450 1.00 97.88 97 GLU A O 1
ATOM 809 N N . LYS A 1 98 ? 0.065 4.030 7.814 1.00 97.44 98 LYS A N 1
ATOM 810 C CA . LYS A 1 98 ? 0.371 3.188 6.645 1.00 97.44 98 LYS A CA 1
ATOM 811 C C . LYS A 1 98 ? 0.121 3.925 5.323 1.00 97.44 98 LYS A C 1
ATOM 813 O O . LYS A 1 98 ? 0.928 3.836 4.403 1.00 97.44 98 LYS A O 1
ATOM 818 N N . VAL A 1 99 ? -0.954 4.706 5.233 1.00 98.06 99 VAL A N 1
ATOM 819 C CA . VAL A 1 99 ? -1.271 5.537 4.060 1.00 98.06 99 VAL A CA 1
ATOM 820 C C . VAL A 1 99 ? -0.215 6.622 3.862 1.00 98.06 99 VAL A C 1
ATOM 822 O O . VAL A 1 99 ? 0.307 6.774 2.759 1.00 98.06 99 VAL A O 1
ATOM 825 N N . LYS A 1 100 ? 0.172 7.325 4.935 1.00 98.00 100 LYS A N 1
ATOM 826 C CA . LYS A 1 100 ? 1.285 8.281 4.883 1.00 98.00 100 LYS A CA 1
ATOM 827 C C . LYS A 1 100 ? 2.575 7.606 4.418 1.00 98.00 100 LYS A C 1
ATOM 829 O O . LYS A 1 100 ? 3.257 8.138 3.549 1.00 98.00 100 LYS A O 1
ATOM 834 N N . TYR A 1 101 ? 2.886 6.430 4.965 1.00 96.19 101 TYR A N 1
ATOM 835 C CA . TYR A 1 101 ? 4.055 5.651 4.565 1.00 96.19 101 TYR A CA 1
ATOM 836 C C . TYR A 1 101 ? 4.048 5.346 3.060 1.00 96.19 101 TYR A C 1
ATOM 838 O O . TYR A 1 101 ? 5.084 5.512 2.420 1.00 96.19 101 TYR A O 1
ATOM 846 N N . SER A 1 102 ? 2.892 4.993 2.486 1.00 96.38 102 SER A N 1
ATOM 847 C CA . SER A 1 102 ? 2.761 4.759 1.042 1.00 96.38 102 SER A CA 1
ATOM 848 C C . SER A 1 102 ? 3.131 5.991 0.222 1.00 96.38 102 SER A C 1
ATOM 850 O O . SER A 1 102 ? 3.975 5.903 -0.664 1.00 96.38 102 SER A O 1
ATOM 852 N N . TYR A 1 103 ? 2.566 7.157 0.546 1.00 97.00 103 TYR A N 1
ATOM 853 C CA . TYR A 1 103 ? 2.867 8.384 -0.192 1.00 97.00 103 TYR A CA 1
ATOM 854 C C . TYR A 1 103 ? 4.325 8.820 -0.049 1.00 97.00 103 TYR A C 1
ATOM 856 O O . TYR A 1 103 ? 4.933 9.210 -1.038 1.00 97.00 103 TYR A O 1
ATOM 864 N N . GLU A 1 104 ? 4.899 8.731 1.154 1.00 95.69 104 GLU A N 1
ATOM 865 C CA . GLU A 1 104 ? 6.276 9.174 1.403 1.00 95.69 104 GLU A CA 1
ATOM 866 C C . GLU A 1 104 ? 7.346 8.235 0.814 1.00 95.69 104 GLU A C 1
ATOM 868 O O . GLU A 1 104 ? 8.480 8.674 0.635 1.00 95.69 104 GLU A O 1
ATOM 873 N N . ASN A 1 105 ? 7.023 6.965 0.531 1.00 9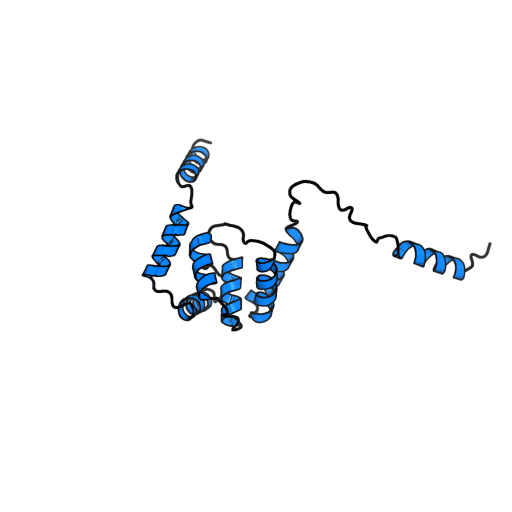4.94 105 ASN A N 1
ATOM 874 C CA . ASN A 1 105 ? 8.001 5.968 0.061 1.00 94.94 105 ASN A CA 1
ATOM 875 C C . ASN A 1 105 ? 7.740 5.455 -1.361 1.00 94.94 105 ASN A C 1
ATOM 877 O O . ASN A 1 105 ? 8.677 4.998 -2.003 1.00 94.94 105 ASN A O 1
ATOM 881 N N . PHE A 1 106 ? 6.505 5.507 -1.861 1.00 95.00 106 PHE A N 1
ATOM 882 C CA . PHE A 1 106 ? 6.144 4.943 -3.172 1.00 95.00 106 PHE A CA 1
ATOM 883 C C . PHE A 1 106 ? 5.485 5.962 -4.107 1.00 95.00 106 PHE A C 1
ATOM 885 O O . PHE A 1 106 ? 5.160 5.622 -5.245 1.00 95.00 106 PHE A O 1
ATOM 892 N N . GLY A 1 107 ? 5.274 7.195 -3.635 1.00 94.25 107 GLY A N 1
ATOM 893 C CA . GLY A 1 107 ? 4.713 8.310 -4.402 1.00 94.25 107 GLY A CA 1
ATOM 894 C C . GLY A 1 107 ? 3.194 8.292 -4.553 1.00 94.25 107 GLY A C 1
ATOM 895 O O . GLY A 1 107 ? 2.581 9.353 -4.673 1.00 94.25 107 GLY A O 1
ATOM 896 N N . ASP A 1 108 ? 2.557 7.125 -4.486 1.00 95.19 108 ASP A N 1
ATOM 897 C CA . ASP A 1 108 ? 1.102 7.007 -4.556 1.00 95.19 108 ASP A CA 1
ATOM 898 C C . ASP A 1 108 ? 0.573 5.738 -3.871 1.00 95.19 108 ASP A C 1
ATOM 900 O O . ASP A 1 108 ? 1.324 4.942 -3.299 1.00 95.19 108 ASP A O 1
ATOM 904 N N . ILE A 1 109 ? -0.746 5.557 -3.928 1.00 95.12 109 ILE A N 1
ATOM 905 C CA . ILE A 1 109 ? -1.431 4.304 -3.612 1.00 95.12 109 ILE A CA 1
ATOM 906 C C . ILE A 1 109 ? -1.902 3.706 -4.933 1.00 95.12 109 ILE A C 1
ATOM 908 O O . ILE A 1 109 ? -2.855 4.193 -5.539 1.00 95.12 109 ILE A O 1
ATOM 912 N N . ARG A 1 110 ? -1.234 2.643 -5.386 1.00 93.56 110 ARG A N 1
ATOM 913 C CA . ARG A 1 110 ? -1.614 1.919 -6.602 1.00 93.56 110 ARG A CA 1
ATOM 914 C C . ARG A 1 110 ? -2.197 0.563 -6.244 1.00 93.56 110 ARG A C 1
ATOM 916 O O . ARG A 1 110 ? -1.570 -0.197 -5.521 1.00 93.56 110 ARG A O 1
ATOM 923 N N . SER A 1 111 ? -3.363 0.252 -6.790 1.00 94.00 111 SER A N 1
ATOM 924 C CA . SER A 1 111 ? -3.999 -1.060 -6.661 1.00 94.00 111 SER A CA 1
ATOM 925 C C . SER A 1 111 ? -4.049 -1.750 -8.024 1.00 94.00 111 SER A C 1
ATOM 927 O O . SER A 1 111 ? -4.234 -1.086 -9.046 1.00 94.00 111 SER A O 1
ATOM 929 N N . SER A 1 112 ? -3.875 -3.073 -8.043 1.00 93.12 112 SER A N 1
ATOM 930 C CA . SER A 1 112 ? -4.050 -3.900 -9.245 1.00 93.12 112 SER A CA 1
ATOM 931 C C . SER A 1 112 ? -5.486 -4.414 -9.434 1.00 93.12 112 SER A C 1
ATOM 933 O O . SER A 1 112 ? -5.749 -5.126 -10.401 1.00 93.12 112 SER A O 1
ATOM 935 N N . HIS A 1 113 ? -6.424 -4.057 -8.547 1.00 96.88 113 HIS A N 1
ATOM 936 C CA . HIS A 1 113 ? -7.812 -4.516 -8.629 1.00 96.88 113 HIS A CA 1
ATOM 937 C C . HIS A 1 113 ? -8.572 -3.875 -9.804 1.00 96.88 113 HIS A C 1
ATOM 939 O O . HIS A 1 113 ? -8.384 -2.680 -10.059 1.00 96.88 113 HIS A O 1
ATOM 945 N N . PRO A 1 114 ? -9.517 -4.587 -10.451 1.00 97.19 114 PRO A N 1
ATOM 946 C CA . PRO A 1 114 ? -10.438 -3.978 -11.416 1.00 97.19 114 PRO A CA 1
ATOM 947 C C . PRO A 1 114 ? -11.197 -2.767 -10.848 1.00 97.19 114 PRO A C 1
ATOM 949 O O . PRO A 1 114 ? -11.344 -1.756 -11.525 1.00 97.19 114 PRO A O 1
ATOM 952 N N . ASN A 1 115 ? -11.568 -2.827 -9.565 1.00 97.00 115 ASN A N 1
ATOM 953 C CA . ASN A 1 115 ? -12.238 -1.734 -8.838 1.00 97.00 115 ASN A CA 1
ATOM 954 C C . ASN A 1 115 ? -11.246 -0.822 -8.087 1.00 97.00 115 ASN A C 1
ATOM 956 O O . ASN A 1 115 ? -11.552 -0.284 -7.023 1.00 97.00 115 ASN A O 1
ATOM 960 N N . SER A 1 116 ? -10.019 -0.681 -8.595 1.00 95.94 116 SER A N 1
ATOM 961 C CA . SER A 1 116 ? -8.938 0.054 -7.921 1.00 95.94 116 SER A CA 1
ATOM 962 C C . SER A 1 116 ? -9.302 1.499 -7.575 1.00 95.94 116 SER A C 1
ATOM 964 O O . SER A 1 116 ? -8.874 1.975 -6.523 1.00 95.94 116 SER A O 1
ATOM 966 N N . TYR A 1 117 ? -10.110 2.179 -8.398 1.00 96.31 117 TYR A N 1
ATOM 967 C CA . TYR A 1 117 ? -10.572 3.545 -8.127 1.00 96.31 117 TYR A CA 1
ATOM 968 C C . TYR A 1 117 ? -11.376 3.619 -6.823 1.00 96.31 117 TYR A C 1
ATOM 970 O O . TYR A 1 117 ? -10.972 4.324 -5.902 1.00 96.31 117 TYR A O 1
ATOM 978 N N . GLU A 1 118 ? -12.450 2.833 -6.708 1.00 97.44 118 GLU A N 1
ATOM 979 C CA . GLU A 1 118 ? -13.325 2.812 -5.527 1.00 97.44 118 GLU A CA 1
ATOM 980 C C . GLU A 1 118 ? -12.571 2.359 -4.273 1.00 97.44 118 GLU A C 1
ATOM 982 O O . GLU A 1 118 ? -12.734 2.931 -3.194 1.00 97.44 118 GLU A O 1
ATOM 987 N N . ILE A 1 119 ? -11.693 1.360 -4.406 1.00 97.88 119 ILE A N 1
ATOM 988 C CA . ILE A 1 119 ? -10.877 0.892 -3.281 1.00 97.88 119 ILE A CA 1
ATOM 989 C C . ILE A 1 119 ? -9.929 2.000 -2.811 1.00 97.88 119 ILE A C 1
ATOM 991 O O . ILE A 1 119 ? -9.830 2.264 -1.612 1.00 97.88 119 ILE A O 1
ATOM 995 N N . THR A 1 120 ? -9.245 2.670 -3.740 1.00 96.38 120 THR A N 1
ATOM 996 C CA . THR A 1 120 ? -8.303 3.749 -3.412 1.00 96.38 120 THR A CA 1
ATOM 997 C C . THR A 1 120 ? -9.020 4.948 -2.807 1.00 96.38 120 THR A C 1
ATOM 999 O O . THR A 1 120 ? -8.544 5.512 -1.821 1.00 96.38 120 THR A O 1
ATOM 1002 N N . GLU A 1 121 ? -10.187 5.305 -3.340 1.00 96.19 121 GLU A N 1
ATOM 1003 C CA . GLU A 1 121 ? -11.032 6.355 -2.780 1.00 96.19 121 GLU A CA 1
ATOM 1004 C C . GLU A 1 121 ? -11.413 6.024 -1.333 1.00 96.19 121 GLU A C 1
ATOM 1006 O O . GLU A 1 121 ? -11.234 6.848 -0.435 1.00 96.19 121 GLU A O 1
ATOM 1011 N N . ARG A 1 122 ? -11.840 4.785 -1.066 1.00 97.75 122 ARG A N 1
ATOM 1012 C CA . ARG A 1 122 ? -12.206 4.349 0.285 1.00 97.75 122 ARG A CA 1
ATOM 1013 C C . ARG A 1 122 ? -11.020 4.368 1.248 1.00 97.75 122 ARG A C 1
ATOM 1015 O O . ARG A 1 122 ? -11.174 4.768 2.402 1.00 97.75 122 ARG A O 1
ATOM 1022 N N . VAL A 1 123 ? -9.826 3.992 0.783 1.00 98.19 123 VAL A N 1
ATOM 1023 C CA . VAL A 1 123 ? -8.583 4.126 1.562 1.00 98.19 123 VAL A CA 1
ATOM 1024 C C . VAL A 1 123 ? -8.329 5.587 1.932 1.00 98.19 123 VAL A C 1
ATOM 1026 O O . VAL A 1 123 ? -8.068 5.883 3.101 1.00 98.19 123 VAL A O 1
ATOM 1029 N N . GLN A 1 124 ? -8.448 6.509 0.974 1.00 96.19 124 GLN A N 1
ATOM 1030 C CA . GLN A 1 124 ? -8.252 7.940 1.217 1.00 96.19 124 GLN A CA 1
ATOM 1031 C C . GLN A 1 124 ? -9.297 8.496 2.192 1.00 96.19 124 GLN A C 1
ATOM 1033 O O . GLN A 1 124 ? -8.920 9.134 3.178 1.00 96.19 124 GLN A O 1
ATOM 1038 N N . GLN A 1 125 ? -10.578 8.185 1.986 1.00 97.12 125 GLN A N 1
ATOM 1039 C CA . GLN A 1 125 ? -11.680 8.617 2.850 1.00 97.12 125 GLN A CA 1
ATOM 1040 C C . GLN A 1 125 ? -11.465 8.191 4.309 1.00 97.12 125 GLN A C 1
ATOM 1042 O O . GLN A 1 125 ? -11.545 9.024 5.211 1.00 97.12 125 GLN A O 1
ATOM 1047 N N . ILE A 1 126 ? -11.129 6.919 4.556 1.00 97.88 126 ILE A N 1
ATOM 1048 C CA . ILE A 1 126 ? -10.915 6.408 5.922 1.00 97.88 126 ILE A CA 1
ATOM 1049 C C . ILE A 1 126 ? -9.621 6.964 6.533 1.00 97.88 126 ILE A C 1
ATOM 1051 O O . ILE A 1 126 ? -9.561 7.193 7.741 1.00 97.88 126 ILE A O 1
ATOM 1055 N N . SER A 1 127 ? -8.584 7.218 5.727 1.00 97.25 127 SER A N 1
ATOM 1056 C CA . SER A 1 127 ? -7.336 7.819 6.223 1.00 97.25 127 SER A CA 1
ATOM 1057 C C . SER A 1 127 ? -7.524 9.244 6.762 1.00 97.25 127 SER A C 1
ATOM 1059 O O . SER A 1 127 ? -6.770 9.682 7.637 1.00 97.25 127 SER A O 1
ATOM 1061 N N . GLY A 1 128 ? -8.524 9.965 6.242 1.00 96.94 128 GLY A N 1
ATOM 1062 C CA . GLY A 1 128 ? -8.857 11.329 6.642 1.00 96.94 128 GLY A CA 1
ATOM 1063 C C . GLY A 1 128 ? -7.807 12.380 6.270 1.00 96.94 128 GLY A C 1
ATOM 1064 O O . GLY A 1 128 ? -7.822 13.463 6.854 1.00 96.94 128 GLY A O 1
ATOM 1065 N N . PHE A 1 129 ? -6.876 12.082 5.356 1.00 97.69 129 PHE A N 1
ATOM 1066 C CA . PHE A 1 129 ? -5.927 13.080 4.860 1.00 97.69 129 PHE A CA 1
ATOM 1067 C C . PHE A 1 129 ? -6.590 14.058 3.897 1.00 97.69 129 PHE A C 1
ATOM 1069 O O . PHE A 1 129 ? -7.352 13.675 3.011 1.00 97.69 129 PHE A O 1
ATOM 1076 N N . LYS A 1 130 ? -6.240 15.335 4.037 1.00 96.62 130 LYS A N 1
ATOM 1077 C CA . LYS A 1 130 ? -6.603 16.374 3.073 1.00 96.62 130 LYS A CA 1
ATOM 1078 C C . LYS A 1 130 ? -5.683 16.323 1.854 1.00 96.62 130 LYS A C 1
ATOM 1080 O O . LYS A 1 130 ? -4.543 15.867 1.933 1.00 96.62 130 LYS A O 1
ATOM 1085 N N . ILE A 1 131 ? -6.152 16.883 0.739 1.00 94.50 131 ILE A N 1
ATOM 1086 C CA . ILE A 1 131 ? -5.394 16.957 -0.522 1.00 94.50 131 ILE A CA 1
ATOM 1087 C C . ILE A 1 131 ? -4.029 17.638 -0.323 1.00 94.50 131 ILE A C 1
ATOM 1089 O O . ILE A 1 131 ? -3.022 17.144 -0.830 1.00 94.50 131 ILE A O 1
ATOM 1093 N N . ASP A 1 132 ? -3.967 18.718 0.461 1.00 97.12 132 ASP A N 1
ATOM 1094 C CA . ASP A 1 132 ? -2.710 19.433 0.724 1.00 97.12 132 ASP A CA 1
ATOM 1095 C C . ASP A 1 132 ? -1.706 18.595 1.533 1.00 97.12 132 ASP A C 1
ATOM 1097 O O . ASP A 1 132 ? -0.501 18.663 1.285 1.00 97.12 132 ASP A O 1
ATOM 1101 N N . GLU A 1 133 ? -2.186 17.754 2.457 1.00 97.38 133 GLU A N 1
ATOM 1102 C CA . GLU A 1 133 ? -1.333 16.821 3.204 1.00 97.38 133 GLU A CA 1
ATOM 1103 C C . GLU A 1 133 ? -0.770 15.741 2.275 1.00 97.38 133 GLU A C 1
ATOM 1105 O O . GLU A 1 133 ? 0.429 15.468 2.295 1.00 97.38 133 GLU A O 1
ATOM 1110 N N . ILE A 1 134 ? -1.612 15.175 1.403 1.00 96.69 134 ILE A N 1
ATOM 1111 C CA . ILE A 1 134 ? -1.179 14.199 0.393 1.00 96.69 134 ILE A CA 1
ATOM 1112 C C . ILE A 1 134 ? -0.121 14.821 -0.522 1.00 96.69 134 ILE A C 1
ATOM 1114 O O . ILE A 1 134 ? 0.916 14.207 -0.770 1.00 96.69 134 ILE A O 1
ATOM 1118 N N . LYS A 1 135 ? -0.339 16.058 -0.985 1.00 96.81 135 LYS A N 1
ATOM 1119 C CA . LYS A 1 135 ? 0.625 16.786 -1.819 1.00 96.81 135 LYS A CA 1
ATOM 1120 C C . LYS A 1 135 ? 1.969 16.958 -1.109 1.00 96.81 135 LYS A C 1
ATOM 1122 O O . LYS A 1 135 ? 3.008 16.738 -1.728 1.00 96.81 135 LYS A O 1
ATOM 1127 N N . LEU A 1 136 ? 1.962 17.286 0.184 1.00 97.31 136 LEU A N 1
ATOM 1128 C CA . LEU A 1 136 ? 3.183 17.384 0.984 1.00 97.31 136 LEU A CA 1
ATOM 1129 C C . LEU A 1 136 ? 3.941 16.046 1.041 1.00 97.31 136 LEU A C 1
ATOM 1131 O O . LEU A 1 136 ? 5.156 16.024 0.851 1.00 97.31 136 LEU A O 1
ATOM 1135 N N . PHE A 1 137 ? 3.243 14.927 1.252 1.00 97.00 137 PHE A N 1
ATOM 1136 C CA . PHE A 1 137 ? 3.877 13.603 1.290 1.00 97.00 137 PHE A CA 1
ATOM 1137 C C . PHE A 1 137 ? 4.454 13.194 -0.070 1.00 97.00 137 PHE A C 1
ATOM 1139 O O . PHE A 1 137 ? 5.569 12.677 -0.130 1.00 97.00 137 PHE A O 1
ATOM 1146 N N . LYS A 1 138 ? 3.737 13.481 -1.164 1.00 95.44 138 LYS A N 1
ATOM 1147 C CA . LYS A 1 138 ? 4.219 13.227 -2.529 1.00 95.44 138 LYS A CA 1
ATOM 1148 C C . LYS A 1 138 ? 5.457 14.057 -2.868 1.00 95.44 138 LYS A C 1
ATOM 1150 O O . LYS A 1 138 ? 6.386 13.533 -3.475 1.00 95.44 138 LYS A O 1
ATOM 1155 N N . ASN A 1 139 ? 5.507 15.318 -2.436 1.00 94.56 139 ASN A N 1
ATOM 1156 C CA . ASN A 1 139 ? 6.691 16.160 -2.617 1.00 94.56 139 ASN A CA 1
ATOM 1157 C C . ASN A 1 139 ? 7.910 15.570 -1.898 1.00 94.56 139 ASN A C 1
ATOM 1159 O O . ASN A 1 139 ? 8.972 15.458 -2.502 1.00 94.56 139 ASN A O 1
ATOM 1163 N N . LYS A 1 140 ? 7.735 15.103 -0.655 1.00 93.81 140 LYS A N 1
ATOM 1164 C CA . LYS A 1 140 ? 8.797 14.429 0.106 1.00 93.81 140 LYS A CA 1
ATOM 1165 C C . LYS A 1 140 ? 9.323 13.181 -0.610 1.00 93.81 140 LYS A C 1
ATOM 1167 O O . LYS A 1 140 ? 10.527 12.942 -0.626 1.00 93.81 140 LYS A O 1
ATOM 1172 N N . TYR A 1 141 ? 8.438 12.393 -1.221 1.00 94.25 141 TYR A N 1
ATOM 1173 C CA . TYR A 1 141 ? 8.862 11.277 -2.064 1.00 94.25 141 TYR A CA 1
ATOM 1174 C C . TYR A 1 141 ? 9.642 11.760 -3.295 1.00 94.25 141 TYR A C 1
ATOM 1176 O O . TYR A 1 141 ? 10.726 11.249 -3.568 1.00 94.25 141 TYR A O 1
ATOM 1184 N N . GLY A 1 142 ? 9.143 12.780 -3.998 1.00 91.31 142 GLY A N 1
ATOM 1185 C CA . GLY A 1 142 ? 9.810 13.367 -5.162 1.00 91.31 142 GLY A CA 1
ATOM 1186 C C . GLY A 1 142 ? 11.227 13.871 -4.865 1.00 91.31 142 GLY A C 1
ATOM 1187 O O . GLY A 1 142 ? 12.133 13.645 -5.663 1.00 91.31 142 GLY A O 1
ATOM 1188 N N . GLU A 1 143 ? 11.444 14.469 -3.692 1.00 91.12 143 GLU A N 1
ATOM 1189 C CA . GLU A 1 143 ? 12.764 14.911 -3.214 1.00 91.12 143 GLU A CA 1
ATOM 1190 C C . GLU A 1 143 ? 13.748 13.751 -2.981 1.00 91.12 143 GLU A C 1
ATOM 1192 O O . GLU A 1 143 ? 14.960 13.949 -3.041 1.00 91.12 143 GLU A O 1
ATOM 1197 N N . SER A 1 144 ? 13.253 12.531 -2.746 1.00 89.50 144 SER A N 1
ATOM 1198 C CA . SER A 1 144 ? 14.100 11.343 -2.574 1.00 89.50 144 SER A CA 1
ATOM 1199 C C . SER A 1 144 ? 14.646 10.779 -3.894 1.00 89.50 144 SER A C 1
ATOM 1201 O O . SER A 1 144 ? 15.568 9.958 -3.888 1.00 89.50 144 SER A O 1
ATOM 1203 N N . ILE A 1 145 ? 14.097 11.211 -5.033 1.00 88.62 145 ILE A N 1
ATOM 1204 C CA . ILE A 1 145 ? 14.466 10.708 -6.356 1.00 88.62 145 ILE A CA 1
ATOM 1205 C C . ILE A 1 145 ? 15.697 11.461 -6.872 1.00 88.62 145 ILE A C 1
ATOM 1207 O O . ILE A 1 145 ? 15.690 12.681 -7.021 1.00 88.62 145 ILE A O 1
ATOM 1211 N N . ASN A 1 146 ? 16.750 10.725 -7.239 1.00 90.69 146 ASN A N 1
ATOM 1212 C CA . ASN A 1 146 ? 17.935 11.307 -7.871 1.00 90.69 146 ASN A CA 1
ATOM 1213 C C . ASN A 1 146 ? 17.661 11.651 -9.347 1.00 90.69 146 ASN A C 1
ATOM 1215 O O . ASN A 1 146 ? 17.945 10.873 -10.263 1.00 90.69 146 ASN A O 1
ATOM 1219 N N . THR A 1 147 ? 17.097 12.835 -9.578 1.00 87.50 147 THR A N 1
ATOM 1220 C CA . THR A 1 147 ? 16.763 13.338 -10.918 1.00 87.50 147 THR A CA 1
ATOM 1221 C C . THR A 1 147 ? 17.997 13.531 -11.798 1.00 87.50 147 THR A C 1
ATOM 1223 O O . THR A 1 147 ? 17.931 13.262 -12.993 1.00 87.50 147 THR A O 1
ATOM 1226 N N . GLN A 1 148 ? 19.148 13.893 -11.224 1.00 92.25 148 GLN A N 1
ATOM 1227 C CA . GLN A 1 148 ? 20.399 14.031 -11.977 1.00 92.25 148 GLN A CA 1
ATOM 1228 C C . GLN A 1 148 ? 20.853 12.695 -12.577 1.00 92.25 148 GLN A C 1
ATOM 1230 O O . GLN A 1 148 ? 21.213 12.635 -13.751 1.00 92.25 148 GLN A O 1
ATOM 1235 N N . LEU A 1 149 ? 20.801 11.607 -11.799 1.00 91.75 149 LEU A N 1
ATOM 1236 C CA . LEU A 1 149 ? 21.104 10.267 -12.303 1.00 91.75 149 LEU A CA 1
ATOM 1237 C C . LEU A 1 149 ? 20.134 9.864 -13.421 1.00 91.75 149 LEU A C 1
ATOM 1239 O O . LEU A 1 149 ? 20.564 9.319 -14.434 1.00 91.75 149 LEU A O 1
ATOM 1243 N N . ARG A 1 150 ? 18.840 10.171 -13.262 1.00 87.06 150 ARG A N 1
ATOM 1244 C CA . ARG A 1 150 ? 17.820 9.901 -14.284 1.00 87.06 150 ARG A CA 1
ATOM 1245 C C . ARG A 1 150 ? 18.129 10.604 -15.606 1.00 87.06 150 ARG A C 1
ATOM 1247 O O . ARG A 1 150 ? 18.043 9.966 -16.650 1.00 87.06 150 ARG A O 1
ATOM 1254 N N . GLU A 1 151 ? 18.495 11.884 -15.574 1.00 93.50 151 GLU A N 1
ATOM 1255 C CA . GLU A 1 151 ? 18.852 12.615 -16.796 1.00 93.50 151 GLU A CA 1
ATOM 1256 C C . GLU A 1 151 ? 20.121 12.051 -17.448 1.00 93.50 151 GLU A C 1
ATOM 1258 O O . GLU A 1 151 ? 20.152 11.872 -18.663 1.00 93.50 151 GLU A O 1
ATOM 1263 N N . ARG A 1 152 ? 21.128 11.654 -16.657 1.00 94.44 152 ARG A N 1
ATOM 1264 C CA . ARG A 1 152 ? 22.327 10.983 -17.192 1.00 94.44 152 ARG A CA 1
ATOM 1265 C C . ARG A 1 152 ? 21.999 9.665 -17.897 1.00 94.44 152 ARG A C 1
ATOM 1267 O O . ARG A 1 152 ? 22.561 9.395 -18.951 1.00 94.44 152 ARG A O 1
ATOM 1274 N N . LEU A 1 153 ? 21.090 8.860 -17.341 1.00 92.50 153 LEU A N 1
ATOM 1275 C CA . LEU A 1 153 ? 20.641 7.609 -17.968 1.00 92.50 153 LEU A CA 1
ATOM 1276 C C . LEU A 1 153 ? 19.929 7.851 -19.304 1.00 92.50 153 LEU A C 1
ATOM 1278 O O . LEU A 1 153 ? 20.127 7.082 -20.239 1.00 92.50 153 LEU A O 1
ATOM 1282 N N . LYS A 1 154 ? 19.133 8.923 -19.412 1.00 93.31 154 LYS A N 1
ATOM 1283 C CA . LYS A 1 154 ? 18.486 9.289 -20.680 1.00 93.31 154 LYS A CA 1
ATOM 1284 C C . LYS A 1 154 ? 19.506 9.660 -21.748 1.00 93.31 154 LYS A C 1
ATOM 1286 O O . LYS A 1 154 ? 19.353 9.219 -22.875 1.00 93.31 154 LYS A O 1
ATOM 1291 N N . ILE A 1 155 ? 20.521 10.451 -21.394 1.00 95.19 155 ILE A N 1
ATOM 1292 C CA . ILE A 1 155 ? 21.580 10.850 -22.330 1.00 95.19 155 ILE A CA 1
ATOM 1293 C C . ILE A 1 155 ? 22.277 9.607 -22.894 1.00 95.19 155 ILE A C 1
ATOM 1295 O O . ILE A 1 155 ? 22.305 9.451 -24.107 1.00 95.19 155 ILE A O 1
ATOM 1299 N N . MET A 1 156 ? 22.717 8.681 -22.031 1.00 93.31 156 MET A N 1
ATOM 1300 C CA . MET A 1 156 ? 23.370 7.437 -22.474 1.00 93.31 156 MET A CA 1
ATOM 1301 C C . MET A 1 156 ? 22.489 6.616 -23.428 1.00 93.31 156 MET A C 1
ATOM 1303 O O . MET A 1 156 ? 22.979 6.124 -24.429 1.00 93.31 156 MET A O 1
ATOM 1307 N N . TYR A 1 157 ? 21.180 6.525 -23.171 1.00 94.06 157 TYR A N 1
ATOM 1308 C CA . TYR A 1 157 ? 20.255 5.804 -24.055 1.00 94.06 157 TYR A CA 1
ATOM 1309 C C . TYR A 1 157 ? 20.093 6.434 -25.451 1.00 94.06 157 TYR A C 1
ATOM 1311 O O . TYR A 1 157 ? 19.773 5.723 -26.394 1.00 94.06 157 TYR A O 1
ATOM 1319 N N . TYR A 1 158 ? 20.239 7.757 -25.584 1.00 93.94 158 TYR A N 1
ATOM 1320 C CA . TYR A 1 158 ? 20.109 8.448 -26.875 1.00 93.94 158 TYR A CA 1
ATOM 1321 C C . TYR A 1 158 ? 21.434 8.584 -27.636 1.00 93.94 158 TYR A C 1
ATOM 1323 O O . TYR A 1 158 ? 21.408 8.902 -28.824 1.00 93.94 158 TYR A O 1
ATOM 1331 N N . GLU A 1 159 ? 22.567 8.422 -26.951 1.00 91.44 159 GLU A N 1
ATOM 1332 C CA . GLU A 1 159 ? 23.909 8.489 -27.542 1.00 91.44 159 GLU A CA 1
ATOM 1333 C C . GLU A 1 159 ? 24.428 7.119 -28.028 1.00 91.44 159 GLU A C 1
ATOM 1335 O O . GLU A 1 159 ? 25.357 7.101 -28.837 1.00 91.44 159 GLU A O 1
ATOM 1340 N N . ASP A 1 160 ? 23.818 6.013 -27.578 1.00 69.50 160 ASP A N 1
ATOM 1341 C CA . ASP A 1 160 ? 24.044 4.632 -28.053 1.00 69.50 160 ASP A CA 1
ATOM 1342 C C . ASP A 1 160 ? 23.180 4.281 -29.285 1.00 69.50 160 ASP A C 1
ATOM 1344 O O . ASP A 1 160 ? 23.693 3.570 -30.185 1.00 69.50 160 ASP A O 1
#

Nearest PDB structures (foldseek):
  7aoi-assembly1_BF  TM=4.932E-01  e=1.244E+00  Trypanosoma brucei
  5tqb-assembly1_B  TM=5.340E-01  e=3.027E+00  Thermochaetoides thermophila DSM 1495
  4y6c-assembly1_A-2  TM=4.967E-01  e=1.992E+00  Podospora anserina
  7t6d-assembly1_A  TM=4.469E-01  e=1.891E+00  Escherichia coli

Mean predicted aligned error: 10.83 Å

Sequence (160 aa):
MKLNFQNILVFTCIIVFSCVQKRDLITNPKQELNYIPYYLKVYEADSLYLTDNYQRSYEILDSLFKKFKPLNMENYSEYGNYLGAAVMSGNIKNLKEKVKYSYENFGDIRSSHPNSYEITERVQQISGFKIDEIKLFKNKYGESINTQLRERLKIMYYED

Secondary structure (DSSP, 8-state):
----HHHHHHHHHHHHTS----------S------HHHHHHHHHHHHHHHTT-HHHHHHHHHHHHHHSPPP--TT-HHHHHHHHHHHHTT--TTHHHHHHHHHHHHSS----STTHHHHHHHHHHHHT--HHHHHHHHHHHHHTS-HHHHHHHHHHHHH-

Foldseek 3Di:
DDDDPVVVVVVVVVVVVPPPPDPPPDPDDDDDDDCPVVVVLLVVLLVCLQVLVLQVSLVSLVVSCVPDPQDQEAQRASLLSNLLSCQSVVVCVCLLVSQLVCCQRHVHRHHPYPPRVVSRVSSCVVSPDDPVRSVVSSVNNVVVDPVVVVVVVVVVVVVD

pLDDT: mean 86.17, std 17.65, range [40.03, 98.75]